Protein AF-A0A9E4IG31-F1 (afdb_monomer_lite)

Foldseek 3Di:
DAEAEEDQALFDQSCLFCQLPDDDPDQDPPRPPPPPPDDDPDVCSVVSDRVVVQVVCLVVQHQEYEHEFDDDDPPGGGDDVVRLVVVQVVQVGDPVRGYHYDYPDDDD

pLDDT: mean 77.5, std 15.64, range [40.09, 92.69]

Secondary structure (DSSP, 8-state):
-EEEEEE--SSGGGGGSGGGSPPPSS--TTSPP-S-TT----HHHHH--HHHHHHHHHHTTEEEEEEE-----TTT----HHHHHHHHHH----TT-PPEEEEE----

Radius of gyration: 14.65 Å; chains: 1; bounding box: 27×36×40 Å

Sequence (108 aa):
MIIDFRVRPPFKSFCKLNIYGARDPNPGPGSRPRRVARRSALPILDDRSIERFVEEMNESGIDVAVAMGRNSPAPWGSVLNSDVAELVETYPGDSSGSVRWMAHRRTP

Structure (mmCIF, N/CA/C/O backbone):
data_AF-A0A9E4IG31-F1
#
_entry.id   AF-A0A9E4IG31-F1
#
loop_
_atom_site.group_PDB
_atom_site.id
_atom_site.type_symbol
_atom_site.label_atom_id
_atom_site.label_alt_id
_atom_site.label_comp_id
_atom_site.label_asym_id
_atom_site.label_entity_id
_atom_site.label_seq_id
_atom_site.pdbx_PDB_ins_code
_atom_site.Cartn_x
_atom_site.Cartn_y
_atom_site.Cartn_z
_atom_site.occupancy
_atom_site.B_iso_or_equiv
_atom_site.auth_seq_id
_atom_site.auth_comp_id
_atom_site.auth_asym_id
_atom_site.auth_atom_id
_atom_site.pdbx_PDB_model_num
ATOM 1 N N . MET A 1 1 ? -16.839 5.480 10.737 1.00 84.50 1 MET A N 1
ATOM 2 C CA . MET A 1 1 ? -16.567 4.479 9.694 1.00 84.50 1 MET A CA 1
ATOM 3 C C . MET A 1 1 ? -16.388 5.156 8.342 1.00 84.50 1 MET A C 1
ATOM 5 O O . MET A 1 1 ? -17.373 5.454 7.674 1.00 84.50 1 MET A O 1
ATOM 9 N N . ILE A 1 2 ? -15.140 5.419 7.964 1.00 90.75 2 ILE A N 1
ATOM 10 C CA . ILE A 1 2 ? -14.704 5.932 6.664 1.00 90.75 2 ILE A CA 1
ATOM 11 C C . ILE A 1 2 ? -14.019 4.793 5.904 1.00 90.75 2 ILE A C 1
ATOM 13 O O . ILE A 1 2 ? -13.201 4.061 6.458 1.00 90.75 2 ILE A O 1
ATOM 17 N N . ILE A 1 3 ? -14.362 4.650 4.623 1.00 91.62 3 ILE A N 1
ATOM 18 C CA . ILE A 1 3 ? -13.792 3.635 3.734 1.00 91.62 3 ILE A CA 1
ATOM 19 C C . ILE A 1 3 ? -13.114 4.334 2.557 1.00 91.62 3 ILE A C 1
ATOM 21 O O . ILE A 1 3 ? -13.785 5.012 1.775 1.00 91.62 3 ILE A O 1
ATOM 25 N N . ASP A 1 4 ? -11.806 4.132 2.392 1.00 91.06 4 ASP A N 1
ATOM 26 C CA . ASP A 1 4 ? -11.111 4.506 1.160 1.00 91.06 4 ASP A CA 1
ATOM 27 C C . ASP A 1 4 ? -11.168 3.343 0.163 1.00 91.06 4 ASP A C 1
ATOM 29 O O . ASP A 1 4 ? -10.535 2.296 0.316 1.00 91.06 4 ASP A O 1
ATOM 33 N N . PHE A 1 5 ? -11.959 3.530 -0.889 1.00 91.81 5 PHE A N 1
ATOM 34 C CA . PHE A 1 5 ? -12.220 2.508 -1.898 1.00 91.81 5 PHE A CA 1
ATOM 35 C C . PHE A 1 5 ? -11.113 2.355 -2.951 1.00 91.81 5 PHE A C 1
ATOM 37 O O . PHE A 1 5 ? -11.227 1.494 -3.829 1.00 91.81 5 PHE A O 1
ATOM 44 N N . ARG A 1 6 ? -10.062 3.188 -2.948 1.00 89.44 6 ARG A N 1
ATOM 45 C CA . ARG A 1 6 ? -9.042 3.150 -4.008 1.00 89.44 6 ARG A CA 1
ATOM 46 C C . ARG A 1 6 ? -7.646 3.458 -3.488 1.00 89.44 6 ARG A C 1
ATOM 48 O O . ARG A 1 6 ? -6.965 4.361 -3.985 1.00 89.44 6 ARG A O 1
ATOM 55 N N . VAL A 1 7 ? -7.168 2.600 -2.602 1.00 89.38 7 VAL A N 1
ATOM 56 C CA . VAL A 1 7 ? -5.833 2.728 -2.031 1.00 89.38 7 VAL A CA 1
ATOM 57 C C . VAL A 1 7 ? -4.809 1.941 -2.846 1.00 89.38 7 VAL A C 1
ATOM 59 O O . VAL A 1 7 ? -5.067 0.853 -3.371 1.00 89.38 7 VAL A O 1
ATOM 62 N N . ARG A 1 8 ? -3.628 2.539 -2.997 1.00 89.75 8 ARG A N 1
ATOM 63 C CA . ARG A 1 8 ? -2.421 1.897 -3.522 1.00 89.75 8 ARG A CA 1
ATOM 64 C C . ARG A 1 8 ? -1.309 2.1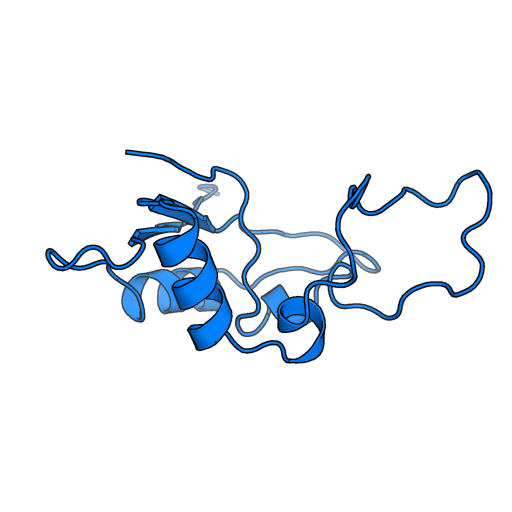75 -2.516 1.00 89.75 8 ARG A C 1
ATOM 66 O O . ARG A 1 8 ? -0.717 3.246 -2.618 1.00 89.75 8 ARG A O 1
ATOM 73 N N . PRO A 1 9 ? -1.119 1.295 -1.525 1.00 90.31 9 PRO A N 1
ATOM 74 C CA . PRO A 1 9 ? -0.154 1.519 -0.459 1.00 90.31 9 PRO A CA 1
ATOM 75 C C . PRO A 1 9 ? 1.281 1.281 -0.936 1.00 90.31 9 PRO A C 1
ATOM 77 O O . PRO A 1 9 ? 1.480 0.553 -1.913 1.00 90.31 9 PRO A O 1
ATOM 80 N N . PRO A 1 10 ? 2.293 1.842 -0.254 1.00 90.62 10 PRO A N 1
ATOM 81 C CA . PRO A 1 10 ? 3.696 1.585 -0.560 1.00 90.62 10 PRO A CA 1
ATOM 82 C C . PRO A 1 10 ? 4.119 0.197 -0.047 1.00 90.62 10 PRO A C 1
ATOM 84 O O . PRO A 1 10 ? 4.872 0.068 0.909 1.00 90.62 10 PRO A O 1
ATOM 87 N N . PHE A 1 11 ? 3.614 -0.861 -0.685 1.00 91.06 11 PHE A N 1
ATOM 88 C CA . PHE A 1 11 ? 3.871 -2.253 -0.312 1.00 91.06 11 PHE A CA 1
ATOM 89 C C . PHE A 1 11 ? 4.290 -3.087 -1.532 1.00 91.06 11 PHE A C 1
ATOM 91 O O . PHE A 1 11 ? 3.549 -3.197 -2.509 1.00 91.06 11 PHE A O 1
ATOM 98 N N . LYS A 1 12 ? 5.484 -3.690 -1.499 1.00 92.25 12 LYS A N 1
ATOM 99 C CA . LYS A 1 12 ? 5.991 -4.635 -2.521 1.00 92.25 12 LYS A CA 1
ATOM 100 C C . LYS A 1 12 ? 5.730 -4.201 -3.978 1.00 92.25 12 LYS A C 1
ATOM 102 O O . LYS A 1 12 ? 6.221 -3.153 -4.400 1.00 92.25 12 LYS A O 1
ATOM 107 N N . SER A 1 13 ? 5.002 -4.990 -4.784 1.00 90.94 13 SER A N 1
ATOM 108 C CA . SER A 1 13 ? 4.738 -4.678 -6.199 1.00 90.94 13 SER A CA 1
ATOM 109 C C . SER A 1 13 ? 3.967 -3.375 -6.424 1.00 90.94 13 SER A C 1
ATOM 111 O O . SER A 1 13 ? 4.110 -2.787 -7.498 1.00 90.94 13 SER A O 1
ATOM 113 N N . PHE A 1 14 ? 3.246 -2.842 -5.429 1.00 90.00 14 PHE A N 1
ATOM 114 C CA . PHE A 1 14 ? 2.654 -1.507 -5.541 1.00 90.00 14 PHE A CA 1
ATOM 115 C C . PHE A 1 14 ? 3.719 -0.422 -5.724 1.00 90.00 14 PHE A C 1
ATOM 117 O O . PHE A 1 14 ? 3.516 0.475 -6.540 1.00 90.00 14 PHE A O 1
ATOM 124 N N . CYS A 1 15 ? 4.882 -0.539 -5.074 1.00 88.25 15 CYS A N 1
ATOM 125 C CA . CYS A 1 15 ? 5.991 0.416 -5.191 1.00 88.25 15 CYS A CA 1
ATOM 126 C C . CYS A 1 15 ? 6.601 0.481 -6.603 1.00 88.25 15 CYS A C 1
ATOM 128 O O . CYS A 1 15 ? 7.328 1.421 -6.919 1.00 88.25 15 CYS A O 1
ATOM 130 N N . LYS A 1 16 ? 6.314 -0.508 -7.463 1.00 88.19 16 LYS A N 1
ATOM 131 C CA . LYS A 1 16 ? 6.763 -0.551 -8.867 1.00 88.19 16 LYS A CA 1
ATOM 132 C C . LYS A 1 16 ? 5.793 0.140 -9.823 1.00 88.19 16 LYS A C 1
ATOM 134 O O . LYS A 1 16 ? 6.088 0.280 -11.008 1.00 88.19 16 LYS A O 1
ATOM 139 N N . LEU A 1 17 ? 4.619 0.542 -9.343 1.00 85.88 17 LEU A N 1
ATOM 140 C CA . LEU A 1 17 ? 3.660 1.259 -10.165 1.00 85.88 17 LEU A CA 1
ATOM 141 C C . LEU A 1 17 ? 4.227 2.612 -10.582 1.00 85.88 17 LEU A C 1
ATOM 143 O O . LEU A 1 17 ? 4.917 3.280 -9.813 1.00 85.88 17 LEU A O 1
ATOM 147 N N . ASN A 1 18 ? 3.792 3.090 -11.749 1.00 83.12 18 ASN A N 1
ATOM 148 C CA . ASN A 1 18 ? 4.137 4.421 -12.258 1.00 83.12 18 ASN A CA 1
ATOM 149 C C . ASN A 1 18 ? 3.805 5.557 -11.278 1.00 83.12 18 ASN A C 1
ATOM 151 O O . ASN A 1 18 ? 4.229 6.695 -11.452 1.00 83.12 18 ASN A O 1
ATOM 155 N N . ILE A 1 19 ? 2.996 5.250 -10.264 1.00 79.44 19 ILE A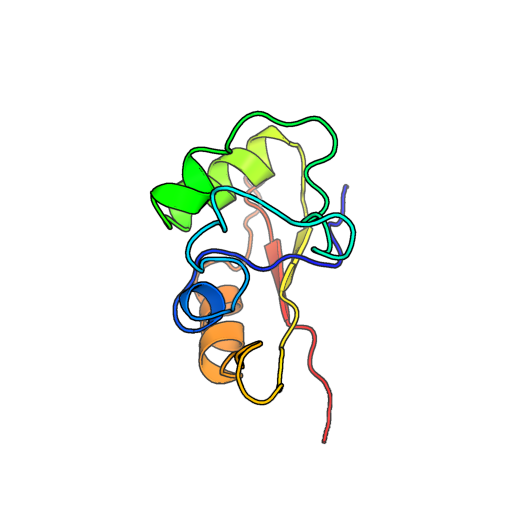 N 1
ATOM 156 C CA . ILE A 1 19 ? 2.597 6.188 -9.246 1.00 79.44 19 ILE A CA 1
ATOM 157 C C . ILE A 1 19 ? 3.676 6.552 -8.225 1.00 79.44 19 ILE A C 1
ATOM 159 O O . ILE A 1 19 ? 3.588 7.634 -7.652 1.00 79.44 19 ILE A O 1
ATOM 163 N N . TYR A 1 20 ? 4.672 5.683 -8.071 1.00 80.12 20 TYR A N 1
ATOM 164 C CA . TYR A 1 20 ? 5.881 5.893 -7.275 1.00 80.12 20 TYR A CA 1
ATOM 165 C C . TYR A 1 20 ? 7.098 6.226 -8.152 1.00 80.12 20 TYR A C 1
ATOM 167 O O . TYR A 1 20 ? 8.220 6.302 -7.653 1.00 80.12 20 TYR A O 1
ATOM 175 N N . GLY A 1 21 ? 6.897 6.366 -9.467 1.00 74.00 21 GLY A N 1
ATOM 176 C CA . GLY A 1 21 ? 7.946 6.731 -10.415 1.00 74.00 21 GLY A CA 1
ATOM 177 C C . GLY A 1 21 ? 8.389 8.188 -10.268 1.00 74.00 21 GLY A C 1
ATOM 178 O O . GLY A 1 21 ? 7.701 8.999 -9.644 1.00 74.00 21 GLY A O 1
ATOM 179 N N . ALA A 1 22 ? 9.537 8.511 -10.872 1.00 66.56 22 ALA A N 1
ATOM 180 C CA . ALA A 1 22 ? 10.094 9.858 -10.863 1.00 66.56 22 ALA A CA 1
ATOM 181 C C . ALA A 1 22 ? 9.076 10.888 -11.381 1.00 66.56 22 ALA A C 1
ATOM 183 O O . ALA A 1 22 ? 8.374 10.657 -12.370 1.00 66.56 22 ALA A O 1
ATOM 184 N N . ARG A 1 23 ? 8.998 12.027 -10.687 1.00 64.06 23 ARG A N 1
ATOM 185 C CA . ARG A 1 23 ? 8.206 13.175 -11.130 1.00 64.06 23 ARG A CA 1
ATOM 186 C C . ARG A 1 23 ? 8.892 13.789 -12.344 1.00 64.06 23 ARG A C 1
ATOM 188 O O . ARG A 1 23 ? 10.093 14.033 -12.300 1.00 64.06 23 ARG A O 1
ATOM 195 N N . ASP A 1 24 ? 8.125 14.059 -13.394 1.00 63.94 24 ASP A N 1
ATOM 196 C CA . ASP A 1 24 ? 8.584 14.949 -14.457 1.00 63.94 24 ASP A CA 1
ATOM 197 C C . ASP A 1 24 ? 8.755 16.353 -13.847 1.00 63.94 24 ASP A C 1
ATOM 199 O O . ASP A 1 24 ? 7.771 16.897 -13.330 1.00 63.94 24 ASP A O 1
ATOM 203 N N . PRO A 1 25 ? 9.976 16.918 -13.827 1.00 60.09 25 PRO A N 1
ATOM 204 C CA . PRO A 1 25 ? 10.217 18.236 -13.252 1.00 60.09 25 PRO A CA 1
ATOM 205 C C . PRO A 1 25 ? 9.542 19.361 -14.048 1.00 60.09 25 PRO A C 1
ATOM 207 O O . PRO A 1 25 ? 9.366 20.448 -13.504 1.00 60.09 25 PRO A O 1
ATOM 210 N N . ASN A 1 26 ? 9.136 19.116 -15.300 1.00 63.00 26 ASN A N 1
ATOM 211 C CA . ASN A 1 26 ? 8.444 20.090 -16.135 1.00 63.00 26 ASN A CA 1
ATOM 212 C C . ASN A 1 26 ? 7.207 19.460 -16.805 1.00 63.00 26 ASN A C 1
ATOM 214 O O . ASN A 1 26 ? 7.232 19.159 -18.002 1.00 63.00 26 ASN A O 1
ATOM 218 N N . PRO A 1 27 ? 6.109 19.242 -16.056 1.00 64.12 27 PRO A N 1
ATOM 219 C CA . PRO A 1 27 ? 4.921 18.609 -16.604 1.00 64.12 27 PRO A CA 1
ATOM 220 C C . PRO A 1 27 ? 4.316 19.493 -17.702 1.00 64.12 27 PRO A C 1
ATOM 222 O O . PRO A 1 27 ? 3.790 20.571 -17.433 1.00 64.12 27 PRO A O 1
ATOM 225 N N . GLY A 1 28 ? 4.363 19.024 -18.951 1.00 61.72 28 GLY A N 1
ATOM 226 C CA . GLY A 1 28 ? 3.702 19.707 -20.063 1.00 61.72 28 GLY A CA 1
ATOM 227 C C . GLY A 1 28 ? 2.177 19.814 -19.865 1.00 61.72 28 GLY A C 1
ATOM 228 O O . GLY A 1 28 ? 1.601 19.072 -19.069 1.00 61.72 28 GLY A O 1
ATOM 229 N N . PRO A 1 29 ? 1.474 20.670 -20.626 1.00 57.38 29 PRO A N 1
ATOM 230 C CA . PRO A 1 29 ? 0.033 20.925 -20.464 1.00 57.38 29 PRO A CA 1
ATOM 231 C C . PRO A 1 29 ? -0.886 19.703 -20.692 1.00 57.38 29 PRO A C 1
ATOM 233 O O . PRO A 1 29 ? -2.063 19.751 -20.345 1.00 57.38 29 PRO A O 1
ATOM 236 N N . GLY A 1 30 ? -0.364 18.597 -21.241 1.00 53.97 30 GLY A N 1
ATOM 237 C CA . GLY A 1 30 ? -1.048 17.297 -21.355 1.00 53.97 30 GLY A CA 1
ATOM 238 C C . GLY A 1 30 ? -0.604 16.246 -20.328 1.00 53.97 30 GLY A C 1
ATOM 239 O O . GLY A 1 30 ? -1.137 15.132 -20.308 1.00 53.97 30 GLY A O 1
ATOM 240 N N . SER A 1 31 ? 0.371 16.575 -19.475 1.00 55.22 31 SER A N 1
ATOM 241 C CA . SER A 1 31 ? 0.781 15.729 -18.360 1.00 55.22 31 SER A CA 1
ATOM 242 C C . SER A 1 31 ? -0.401 15.615 -17.413 1.00 55.22 31 SER A C 1
ATOM 244 O O . SER A 1 31 ? -0.888 16.612 -16.879 1.00 55.22 31 SER A O 1
ATOM 246 N N . ARG A 1 32 ? -0.927 14.396 -17.243 1.00 53.75 32 ARG A N 1
ATOM 247 C CA . ARG A 1 32 ? -2.021 14.173 -16.298 1.00 53.75 32 ARG A CA 1
ATOM 248 C C . ARG A 1 32 ? -1.477 14.554 -14.928 1.00 53.75 32 ARG A C 1
ATOM 250 O O . ARG A 1 32 ? -0.578 13.849 -14.459 1.00 53.75 32 ARG A O 1
ATOM 257 N N . PRO A 1 33 ? -2.015 15.585 -14.252 1.00 51.47 33 PRO A N 1
ATOM 258 C CA . PRO A 1 33 ? -1.668 15.776 -12.866 1.00 51.47 33 PRO A CA 1
ATOM 259 C C . PRO A 1 33 ? -2.042 14.465 -12.184 1.00 51.47 33 PRO A C 1
ATOM 261 O O . PRO A 1 33 ? -3.204 14.040 -12.197 1.00 51.47 33 PRO A O 1
ATOM 264 N N . ARG A 1 34 ? -1.056 13.782 -11.594 1.00 52.56 34 ARG A N 1
ATOM 265 C CA . ARG A 1 34 ? -1.360 12.957 -10.428 1.00 52.56 34 ARG A CA 1
ATOM 266 C C . ARG A 1 34 ? -2.171 13.906 -9.560 1.00 52.56 34 ARG A C 1
ATOM 268 O O . ARG A 1 34 ? -1.626 14.945 -9.213 1.00 52.56 34 ARG A O 1
ATOM 275 N N . ARG A 1 35 ? -3.475 13.655 -9.375 1.00 46.03 35 ARG A N 1
ATOM 276 C CA . ARG A 1 35 ? -4.393 14.539 -8.640 1.00 46.03 35 ARG A CA 1
ATOM 277 C C . ARG A 1 35 ? -3.856 14.717 -7.219 1.00 46.03 35 ARG A C 1
ATOM 279 O O . ARG A 1 35 ? -4.258 14.026 -6.300 1.00 46.03 35 ARG A O 1
ATOM 286 N N . VAL A 1 36 ? -2.917 15.634 -7.086 1.00 49.06 36 VAL A N 1
ATOM 287 C CA . VAL A 1 36 ? -2.439 16.286 -5.881 1.00 49.06 36 VAL A CA 1
ATOM 288 C C . VAL A 1 36 ? -2.737 17.758 -6.125 1.00 49.06 36 VAL A C 1
ATOM 290 O O . VAL A 1 36 ? -1.884 18.634 -6.047 1.00 49.06 36 VAL A O 1
ATOM 293 N N . ALA A 1 37 ? -3.973 18.039 -6.539 1.00 40.19 37 ALA A N 1
ATOM 294 C CA . ALA A 1 37 ? -4.477 19.388 -6.477 1.00 40.19 37 ALA A CA 1
ATOM 295 C C . ALA A 1 37 ? -4.554 19.705 -4.978 1.00 40.19 37 ALA A C 1
ATOM 297 O O . ALA A 1 37 ? -5.515 19.310 -4.327 1.00 40.19 37 ALA A O 1
ATOM 298 N N . ARG A 1 38 ? -3.525 20.388 -4.454 1.00 40.09 38 ARG A N 1
ATOM 299 C CA . ARG A 1 38 ? -3.471 21.039 -3.127 1.00 40.09 38 ARG A CA 1
ATOM 300 C C . ARG A 1 38 ? -2.924 20.255 -1.920 1.00 40.09 38 ARG A C 1
ATOM 302 O O . ARG A 1 38 ? -3.262 20.614 -0.798 1.00 40.09 38 ARG A O 1
ATOM 309 N N . ARG A 1 39 ? -2.036 19.270 -2.079 1.00 45.66 39 ARG A N 1
ATOM 310 C CA . ARG A 1 39 ? -1.198 18.815 -0.948 1.00 45.66 39 ARG A CA 1
ATOM 311 C C . ARG A 1 39 ? 0.279 18.907 -1.315 1.00 45.66 39 ARG A C 1
ATOM 313 O O . ARG A 1 39 ? 0.684 18.459 -2.383 1.00 45.66 39 ARG A O 1
ATOM 320 N N . SER A 1 40 ? 1.054 19.546 -0.444 1.00 46.06 40 SER A N 1
ATOM 321 C CA . SER A 1 40 ? 2.515 19.462 -0.390 1.00 46.06 40 SER A CA 1
ATOM 322 C C . SER A 1 40 ? 2.956 18.004 -0.559 1.00 46.06 40 SER A C 1
ATOM 324 O O . SER A 1 40 ? 2.184 17.090 -0.260 1.00 46.06 40 SER A O 1
ATOM 326 N N . ALA A 1 41 ? 4.162 17.777 -1.090 1.00 52.03 41 ALA A N 1
ATOM 327 C CA . ALA A 1 41 ? 4.721 16.435 -1.238 1.00 52.03 41 ALA A CA 1
ATOM 328 C C . ALA A 1 41 ? 4.483 15.630 0.050 1.00 52.03 41 ALA A C 1
ATOM 330 O O . ALA A 1 41 ? 4.943 16.042 1.108 1.00 52.03 41 ALA A O 1
ATOM 331 N N . LEU A 1 42 ? 3.692 14.553 -0.031 1.00 57.81 42 LEU A N 1
ATOM 332 C CA . LEU A 1 42 ? 3.467 13.677 1.116 1.00 57.81 42 LEU A CA 1
ATOM 333 C C . LEU A 1 42 ? 4.779 12.922 1.349 1.00 57.81 42 LEU A C 1
ATOM 335 O O . LEU A 1 42 ? 5.153 12.156 0.457 1.00 57.81 42 LEU A O 1
ATOM 339 N N . PRO A 1 43 ? 5.469 13.114 2.486 1.00 58.56 43 PRO A N 1
ATOM 340 C CA . PRO A 1 43 ? 6.762 12.476 2.753 1.00 58.56 43 PRO A CA 1
ATOM 341 C C . PRO A 1 43 ? 6.720 10.946 2.604 1.00 58.56 43 PRO A C 1
ATOM 343 O O . PRO A 1 43 ? 7.678 10.325 2.157 1.00 58.56 43 PRO A O 1
ATOM 346 N N . ILE A 1 44 ? 5.561 10.332 2.853 1.00 59.88 44 ILE A N 1
ATOM 347 C CA . ILE A 1 44 ? 5.347 8.882 2.739 1.00 59.88 44 ILE A CA 1
ATOM 348 C C . ILE A 1 44 ? 5.484 8.345 1.309 1.00 59.88 44 ILE A C 1
ATOM 350 O O . ILE A 1 44 ? 5.885 7.195 1.109 1.00 59.88 44 ILE A O 1
ATOM 354 N N . LEU A 1 45 ? 5.174 9.157 0.292 1.00 61.78 45 LEU A N 1
ATOM 355 C CA . LEU A 1 45 ? 5.394 8.759 -1.103 1.00 61.78 45 LEU A CA 1
ATOM 356 C C . LEU A 1 45 ? 6.886 8.574 -1.411 1.00 61.78 45 LEU A C 1
ATOM 358 O O . LEU A 1 45 ? 7.214 7.762 -2.280 1.00 61.78 45 LEU A O 1
ATOM 362 N N . ASP A 1 46 ? 7.751 9.299 -0.699 1.00 63.44 46 ASP A N 1
ATOM 363 C CA . ASP A 1 46 ? 9.198 9.283 -0.889 1.00 63.44 46 ASP A CA 1
ATOM 364 C C . ASP A 1 46 ? 9.856 8.194 -0.017 1.00 63.44 46 ASP A C 1
ATOM 366 O O . ASP A 1 46 ? 10.655 7.413 -0.534 1.00 63.44 46 ASP A O 1
ATOM 370 N N . ASP A 1 47 ? 9.432 8.048 1.246 1.00 69.00 47 ASP A N 1
ATOM 371 C CA . ASP A 1 47 ? 9.962 7.033 2.177 1.00 69.00 47 ASP A CA 1
ATOM 372 C C . ASP A 1 47 ? 9.506 5.601 1.850 1.00 69.00 47 ASP A C 1
ATOM 374 O O . ASP A 1 47 ? 10.178 4.631 2.202 1.00 69.00 47 ASP A O 1
ATOM 378 N N . ARG A 1 48 ? 8.360 5.445 1.169 1.00 77.44 48 ARG A N 1
ATOM 379 C CA . ARG A 1 48 ? 7.766 4.146 0.792 1.00 77.44 48 ARG A CA 1
ATOM 380 C C . ARG A 1 48 ? 7.616 3.157 1.963 1.00 77.44 48 ARG A C 1
ATOM 382 O O . ARG A 1 48 ? 7.647 1.947 1.747 1.00 77.44 48 ARG A O 1
ATOM 389 N N . SER A 1 49 ? 7.422 3.664 3.179 1.00 85.38 49 SER A N 1
ATOM 390 C CA . SER A 1 49 ? 7.115 2.860 4.367 1.00 85.38 49 SER A CA 1
ATOM 391 C C . SER A 1 49 ? 5.609 2.628 4.470 1.00 85.38 49 SER A C 1
ATOM 393 O O . SER A 1 49 ? 4.813 3.569 4.417 1.00 85.38 49 SER A O 1
ATOM 395 N N . ILE A 1 50 ? 5.221 1.362 4.610 1.00 87.06 50 ILE A N 1
ATOM 396 C CA . ILE A 1 50 ? 3.826 0.955 4.801 1.00 87.06 50 ILE A CA 1
ATOM 397 C C . ILE A 1 50 ? 3.347 1.261 6.223 1.00 87.06 50 ILE A C 1
ATOM 399 O O . ILE A 1 50 ? 2.188 1.610 6.412 1.00 87.06 50 ILE A O 1
ATOM 403 N N . GLU A 1 51 ? 4.243 1.211 7.204 1.00 88.00 51 GLU A N 1
ATOM 404 C CA . GLU A 1 51 ? 3.962 1.482 8.613 1.00 88.00 51 GLU A CA 1
ATOM 405 C C . GLU A 1 51 ? 3.495 2.926 8.791 1.00 88.00 51 GLU A C 1
ATOM 407 O O . GLU A 1 51 ? 2.390 3.159 9.275 1.00 88.00 51 GLU A O 1
ATOM 412 N N . ARG A 1 52 ? 4.265 3.892 8.270 1.00 85.19 52 ARG A N 1
ATOM 413 C CA . ARG A 1 52 ? 3.856 5.303 8.295 1.00 85.19 52 ARG A CA 1
ATOM 414 C C . ARG A 1 52 ? 2.567 5.546 7.519 1.00 85.19 52 ARG A C 1
ATOM 416 O O . ARG A 1 52 ? 1.762 6.389 7.897 1.00 85.19 52 ARG A O 1
ATOM 423 N N . PHE A 1 53 ? 2.373 4.832 6.408 1.00 88.12 53 PHE A N 1
ATOM 424 C CA . PHE A 1 53 ? 1.151 4.964 5.617 1.00 88.12 53 PHE A CA 1
ATOM 425 C C . PHE A 1 53 ? -0.073 4.527 6.431 1.00 88.12 53 PHE A C 1
ATOM 427 O O . PHE A 1 53 ? -1.094 5.204 6.408 1.00 88.12 53 PHE A O 1
ATOM 434 N N . VAL A 1 54 ? 0.038 3.427 7.178 1.00 88.69 54 VAL A N 1
ATOM 435 C CA . VAL A 1 54 ? -1.007 2.954 8.096 1.00 88.69 54 VAL A CA 1
ATOM 436 C C . VAL A 1 54 ? -1.249 3.953 9.232 1.00 88.69 54 VAL A C 1
ATOM 438 O O . VAL A 1 54 ? -2.406 4.225 9.545 1.00 88.69 54 VAL A O 1
ATOM 441 N N . GLU A 1 55 ? -0.200 4.552 9.800 1.00 87.44 55 GLU A N 1
ATOM 442 C CA . GLU A 1 55 ? -0.328 5.616 10.809 1.00 87.44 55 GLU A CA 1
ATOM 443 C C . GLU A 1 55 ? -1.124 6.818 10.275 1.00 87.44 55 GLU A C 1
ATOM 445 O O . GLU A 1 55 ? -2.131 7.192 10.874 1.00 87.44 55 GLU A O 1
ATOM 450 N N . GLU A 1 56 ? -0.768 7.361 9.103 1.00 86.62 56 GLU A N 1
ATOM 451 C CA . GLU A 1 56 ? -1.500 8.481 8.482 1.00 86.62 56 GLU A CA 1
ATOM 452 C C . GLU A 1 56 ? -2.970 8.141 8.192 1.00 86.62 56 GLU A C 1
ATOM 454 O O . GLU A 1 56 ? -3.856 8.998 8.286 1.00 86.62 56 GLU A O 1
ATOM 459 N N . MET A 1 57 ? -3.248 6.892 7.815 1.00 88.31 57 MET A N 1
ATOM 460 C CA . MET A 1 57 ? -4.613 6.424 7.589 1.00 88.31 57 MET A CA 1
ATOM 461 C C . MET A 1 57 ? -5.427 6.393 8.880 1.00 88.31 57 MET A C 1
ATOM 463 O O . MET A 1 57 ? -6.569 6.860 8.879 1.00 88.31 57 MET A O 1
ATOM 467 N N . ASN A 1 58 ? -4.830 5.903 9.967 1.00 88.69 58 ASN A N 1
ATOM 468 C CA . ASN A 1 58 ? -5.448 5.900 11.289 1.00 88.69 58 ASN A CA 1
ATOM 469 C C . ASN A 1 58 ? -5.699 7.339 11.773 1.00 88.69 58 ASN A C 1
ATOM 471 O O . ASN A 1 58 ? -6.807 7.658 12.200 1.00 88.69 58 ASN A O 1
ATOM 475 N N . GLU A 1 59 ? -4.719 8.239 11.628 1.00 89.25 59 GLU A N 1
ATOM 476 C CA . GLU A 1 59 ? -4.849 9.666 11.974 1.00 89.25 59 GLU A CA 1
ATOM 477 C C . GLU A 1 59 ? -5.928 10.380 11.147 1.00 89.25 59 GLU A C 1
ATOM 479 O O . GLU A 1 59 ? -6.635 11.258 11.644 1.00 89.25 59 GLU A O 1
ATOM 484 N N . SER A 1 60 ? -6.095 9.979 9.885 1.00 87.00 60 SER A N 1
ATOM 485 C CA . SER A 1 60 ? -7.143 10.493 8.996 1.00 87.00 60 SER A CA 1
ATOM 486 C C . SER A 1 60 ? -8.531 9.908 9.292 1.00 87.00 60 SER A C 1
ATOM 488 O O . SER A 1 60 ? -9.502 10.279 8.626 1.00 87.00 60 SER A O 1
ATOM 490 N N . GLY A 1 61 ? -8.639 8.992 10.259 1.00 89.81 61 GLY A N 1
ATOM 491 C CA . GLY A 1 61 ? -9.880 8.320 10.634 1.00 89.81 61 GLY A CA 1
ATOM 492 C C . GLY A 1 61 ? -10.388 7.333 9.582 1.00 89.81 61 GLY A C 1
ATOM 493 O O . GLY A 1 61 ? -11.594 7.109 9.501 1.00 89.81 61 GLY A O 1
ATOM 494 N N . ILE A 1 62 ? -9.506 6.784 8.736 1.00 90.38 62 ILE A N 1
ATOM 495 C CA . ILE A 1 62 ? -9.869 5.764 7.747 1.00 90.38 62 ILE A CA 1
ATOM 496 C C . ILE A 1 62 ? -9.890 4.401 8.437 1.00 90.38 62 ILE A C 1
ATOM 498 O O . ILE A 1 62 ? -8.849 3.833 8.745 1.00 90.38 62 ILE A O 1
ATOM 502 N N . ASP A 1 63 ? -11.085 3.846 8.618 1.00 90.00 63 ASP A N 1
ATOM 503 C CA . ASP A 1 63 ? -11.275 2.547 9.269 1.00 90.00 63 ASP A CA 1
ATOM 504 C C . ASP A 1 63 ? -10.972 1.371 8.324 1.00 90.00 63 ASP A C 1
ATOM 506 O O . ASP A 1 63 ? -10.567 0.287 8.750 1.00 90.00 63 ASP A O 1
ATOM 510 N N . VAL A 1 64 ? -11.195 1.562 7.018 1.00 90.38 64 VAL A N 1
ATOM 511 C CA . VAL A 1 64 ? -11.064 0.506 6.007 1.00 90.38 64 VAL A CA 1
ATOM 512 C C . VAL A 1 64 ? -10.428 1.036 4.727 1.00 90.38 64 VAL A C 1
ATOM 514 O O . VAL A 1 64 ? -10.874 2.043 4.174 1.00 90.38 64 VAL A O 1
ATOM 517 N N . ALA A 1 65 ? -9.468 0.290 4.180 1.00 92.25 65 ALA A N 1
ATOM 518 C CA . ALA A 1 65 ? -8.922 0.526 2.849 1.00 92.25 65 ALA A CA 1
ATOM 519 C C . ALA A 1 65 ? -9.080 -0.651 1.898 1.00 92.25 65 ALA A C 1
ATOM 521 O O . ALA A 1 65 ? -8.743 -1.796 2.200 1.00 92.25 65 ALA A O 1
ATOM 522 N N . VAL A 1 66 ? -9.511 -0.334 0.681 1.00 92.25 66 VAL A N 1
ATOM 523 C CA . VAL A 1 66 ? -9.568 -1.284 -0.424 1.00 92.25 66 VAL A CA 1
ATOM 524 C C . VAL A 1 66 ? -8.282 -1.185 -1.241 1.00 92.25 66 VAL A C 1
ATOM 526 O O . VAL A 1 66 ? -8.059 -0.222 -1.984 1.00 92.25 66 VAL A O 1
ATOM 529 N N . ALA A 1 67 ? -7.447 -2.219 -1.132 1.00 91.06 67 ALA A N 1
ATOM 530 C CA . ALA A 1 67 ? -6.269 -2.405 -1.962 1.00 91.06 67 ALA A CA 1
ATOM 531 C C . ALA A 1 67 ? -6.693 -2.862 -3.363 1.00 91.06 67 ALA A C 1
ATOM 533 O O . ALA A 1 67 ? -7.192 -3.974 -3.576 1.00 91.06 67 ALA A O 1
ATOM 534 N N . MET A 1 68 ? -6.494 -1.979 -4.340 1.00 86.31 68 MET A N 1
ATOM 535 C CA . MET A 1 68 ? -6.880 -2.240 -5.724 1.00 86.31 68 MET A CA 1
ATOM 536 C C . MET A 1 68 ? -5.768 -2.966 -6.475 1.00 86.31 68 MET A C 1
ATOM 538 O O . MET A 1 68 ? -4.726 -2.374 -6.774 1.00 86.31 68 MET A O 1
ATOM 542 N N . GLY A 1 69 ? -6.040 -4.206 -6.883 1.00 85.00 69 GLY A N 1
ATOM 543 C CA . GLY A 1 69 ? -5.213 -4.903 -7.862 1.00 85.00 69 GLY A CA 1
ATOM 544 C C . GLY A 1 69 ? -5.084 -4.108 -9.168 1.00 85.00 69 GLY A C 1
ATOM 545 O O . GLY A 1 69 ? -5.953 -3.310 -9.546 1.00 85.00 69 GLY A O 1
ATOM 546 N N . ARG A 1 70 ? -3.975 -4.315 -9.880 1.00 87.12 70 ARG A N 1
ATOM 547 C CA . ARG A 1 70 ? -3.736 -3.709 -11.193 1.00 87.12 70 ARG A CA 1
ATOM 548 C C . ARG A 1 70 ? -3.016 -4.708 -12.080 1.00 87.12 70 ARG A C 1
ATOM 550 O O . ARG A 1 70 ? -1.950 -5.174 -11.713 1.00 87.12 70 ARG A O 1
ATOM 557 N N . ASN A 1 71 ? -3.556 -4.962 -13.263 1.00 89.50 71 ASN A N 1
ATOM 558 C CA . ASN A 1 71 ? -2.838 -5.663 -14.318 1.00 89.50 71 ASN A CA 1
ATOM 559 C C . ASN A 1 71 ? -2.810 -4.758 -15.552 1.00 89.50 71 ASN A C 1
ATOM 561 O O . ASN A 1 71 ? -3.840 -4.546 -16.189 1.00 89.50 71 ASN A O 1
ATOM 565 N N . SER A 1 72 ? -1.676 -4.111 -15.806 1.00 86.81 72 SER A N 1
ATOM 566 C CA . SER A 1 72 ? -1.530 -3.129 -16.876 1.00 86.81 72 SER A CA 1
ATOM 567 C C . SER A 1 72 ? -0.111 -3.186 -17.440 1.00 86.81 72 SER A C 1
ATOM 569 O O . SER A 1 72 ? 0.841 -3.276 -16.664 1.00 86.81 72 SER A O 1
ATOM 571 N N . PRO A 1 73 ? 0.057 -3.116 -18.771 1.00 85.88 73 PRO A N 1
ATOM 572 C CA . PRO A 1 73 ? 1.382 -3.119 -19.374 1.00 85.88 73 PRO A CA 1
ATOM 573 C C . PRO A 1 73 ? 2.186 -1.871 -18.980 1.00 85.88 73 PRO A C 1
ATOM 575 O O . PRO A 1 73 ? 1.660 -0.892 -18.432 1.00 85.88 73 PRO A O 1
ATOM 578 N N . ALA A 1 74 ? 3.482 -1.892 -19.292 1.00 79.44 74 ALA A N 1
ATOM 579 C CA . ALA A 1 74 ? 4.318 -0.700 -19.223 1.00 79.44 74 ALA A CA 1
ATOM 580 C C . ALA A 1 74 ? 3.670 0.471 -20.006 1.00 79.44 74 ALA A C 1
ATOM 582 O O . ALA A 1 74 ? 3.018 0.235 -21.025 1.00 79.44 74 ALA A O 1
ATOM 583 N N . PRO A 1 75 ? 3.800 1.727 -19.535 1.00 81.38 75 PRO A N 1
ATOM 584 C CA . PRO A 1 75 ? 4.617 2.179 -18.402 1.00 81.38 75 PRO A CA 1
ATOM 585 C C . PRO A 1 75 ? 3.891 2.144 -17.043 1.00 81.38 75 PRO A C 1
ATOM 587 O O . PRO A 1 75 ? 4.420 2.618 -16.046 1.00 81.38 75 PRO A O 1
ATOM 590 N N . TRP A 1 76 ? 2.658 1.637 -16.983 1.00 82.50 76 TRP A N 1
ATOM 591 C CA . TRP A 1 76 ? 1.760 1.814 -15.838 1.00 82.50 76 TRP A CA 1
ATOM 592 C C . TRP A 1 76 ? 2.072 0.918 -14.634 1.00 82.50 76 TRP A C 1
ATOM 594 O O . TRP A 1 76 ? 1.876 1.336 -13.485 1.00 82.50 76 TRP A O 1
ATOM 604 N N . GLY A 1 77 ? 2.539 -0.2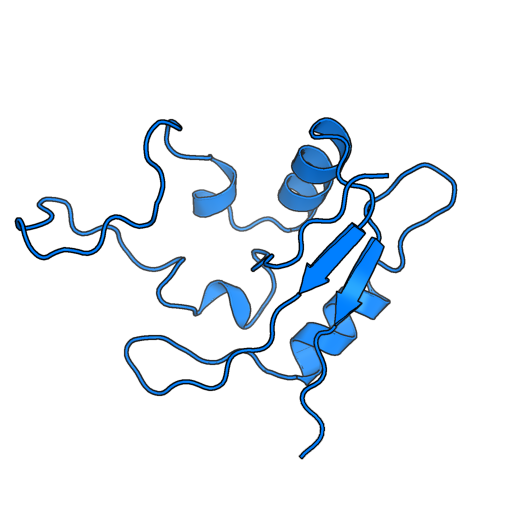98 -14.915 1.00 86.94 77 GLY A N 1
ATOM 605 C CA . GLY A 1 77 ? 2.869 -1.326 -13.934 1.00 86.94 77 GLY A CA 1
ATOM 606 C C . GLY A 1 77 ? 1.678 -2.194 -13.514 1.00 86.94 77 GLY A C 1
ATOM 607 O O . GLY A 1 77 ? 0.511 -1.795 -13.614 1.00 86.94 77 GLY A O 1
ATOM 608 N N . SER A 1 78 ? 2.016 -3.369 -12.986 1.00 90.94 78 SER A N 1
ATOM 609 C CA . SER A 1 78 ? 1.090 -4.362 -12.438 1.00 90.94 78 SER A CA 1
ATOM 610 C C . SER A 1 78 ? 1.418 -4.662 -10.976 1.00 90.94 78 SER A C 1
ATOM 612 O O . SER A 1 78 ? 2.562 -4.533 -10.546 1.00 90.94 78 SER A O 1
ATOM 614 N N . VAL A 1 79 ? 0.399 -5.074 -10.233 1.00 91.75 79 VAL A N 1
ATOM 615 C CA . VAL A 1 79 ? 0.468 -5.530 -8.844 1.00 91.75 79 VAL A CA 1
ATOM 616 C C . VAL A 1 79 ? 0.222 -7.033 -8.835 1.00 91.75 79 VAL A C 1
ATOM 618 O O . VAL A 1 79 ? -0.718 -7.506 -9.475 1.00 91.75 79 VAL A O 1
ATOM 621 N N . LEU A 1 80 ? 1.061 -7.776 -8.119 1.00 90.81 80 LEU A N 1
ATOM 622 C CA . LEU A 1 80 ? 0.890 -9.216 -7.951 1.00 90.81 80 LEU A CA 1
ATOM 623 C C . LEU A 1 80 ? -0.255 -9.494 -6.975 1.00 90.81 80 LEU A C 1
ATOM 625 O O . LEU A 1 80 ? -0.322 -8.898 -5.903 1.00 90.81 80 LEU A O 1
ATOM 629 N N . ASN A 1 81 ? -1.134 -10.438 -7.315 1.00 90.38 81 ASN A N 1
ATOM 630 C CA . ASN A 1 81 ? -2.230 -10.831 -6.424 1.00 90.38 81 ASN A CA 1
ATOM 631 C C . ASN A 1 81 ? -1.720 -11.422 -5.098 1.00 90.38 81 ASN A C 1
ATOM 633 O O . ASN A 1 81 ? -2.377 -11.243 -4.077 1.00 90.38 81 ASN A O 1
ATOM 637 N N . SER A 1 82 ? -0.555 -12.083 -5.107 1.00 92.69 82 SER A N 1
ATOM 638 C CA . SER A 1 82 ? 0.110 -12.588 -3.898 1.00 92.69 82 SER A CA 1
ATOM 639 C C . SER A 1 82 ? 0.447 -11.463 -2.922 1.00 92.69 82 SER A C 1
ATOM 641 O O . SER A 1 82 ? 0.168 -11.584 -1.738 1.00 92.69 82 SER A O 1
ATOM 643 N N . ASP A 1 83 ? 0.960 -10.338 -3.424 1.00 92.69 83 ASP A N 1
ATOM 644 C CA . ASP A 1 83 ? 1.329 -9.195 -2.585 1.00 92.69 83 ASP A CA 1
ATOM 645 C C . ASP A 1 83 ? 0.086 -8.510 -1.997 1.00 92.69 83 ASP A C 1
ATOM 647 O O . ASP A 1 83 ? 0.127 -7.977 -0.894 1.00 92.69 83 ASP A O 1
ATOM 651 N N . VAL A 1 84 ? -1.036 -8.524 -2.725 1.00 91.19 84 VAL A N 1
ATOM 652 C CA . VAL A 1 84 ? -2.324 -8.023 -2.217 1.00 91.19 84 VAL A CA 1
ATOM 653 C C . VAL A 1 84 ? -2.867 -8.933 -1.116 1.00 91.19 8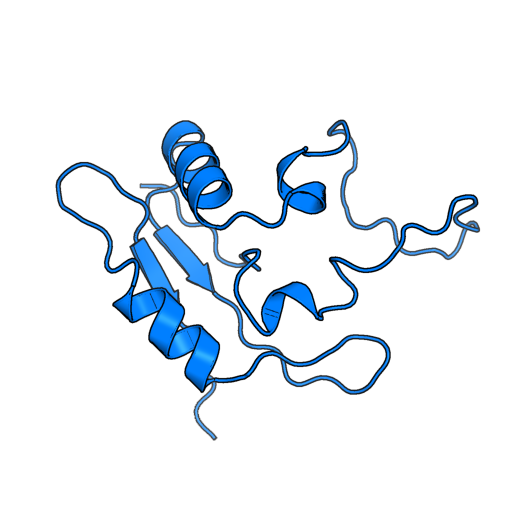4 VAL A C 1
ATOM 655 O O . VAL A 1 84 ? -3.406 -8.430 -0.134 1.00 91.19 84 VAL A O 1
ATOM 658 N N . ALA A 1 85 ? -2.751 -10.255 -1.275 1.00 91.00 85 ALA A N 1
ATOM 659 C CA . ALA A 1 85 ? -3.163 -11.210 -0.249 1.00 91.00 85 ALA A CA 1
ATOM 660 C C . ALA A 1 85 ? -2.326 -11.035 1.025 1.00 91.00 85 ALA A C 1
ATOM 662 O O . ALA A 1 85 ? -2.885 -10.859 2.104 1.00 91.00 85 ALA A O 1
ATOM 663 N N . GLU A 1 86 ? -1.005 -10.949 0.873 1.00 92.44 86 GLU A N 1
ATOM 664 C CA . GLU A 1 86 ? -0.082 -10.751 1.987 1.00 92.44 86 GLU A CA 1
ATOM 665 C C . GLU A 1 86 ? -0.310 -9.426 2.721 1.00 92.44 86 GLU A C 1
ATOM 667 O O . GLU A 1 86 ? -0.228 -9.384 3.944 1.00 92.44 86 GLU A O 1
ATOM 672 N N . LEU A 1 87 ? -0.643 -8.346 2.008 1.00 91.25 87 LEU A N 1
ATOM 673 C CA . LEU A 1 87 ? -1.005 -7.074 2.637 1.00 91.25 87 LEU A CA 1
ATOM 674 C C . LEU A 1 87 ? -2.194 -7.241 3.597 1.00 91.25 87 LEU A C 1
ATOM 676 O O . LEU A 1 87 ? -2.160 -6.736 4.716 1.00 91.25 87 LEU A O 1
ATOM 680 N N . VAL A 1 88 ? -3.241 -7.949 3.166 1.00 90.62 88 VAL A N 1
ATOM 681 C CA . VAL A 1 88 ? -4.441 -8.177 3.988 1.00 90.62 88 VAL A CA 1
ATOM 682 C C . VAL A 1 88 ? -4.133 -9.080 5.184 1.00 90.62 88 VAL A C 1
ATOM 684 O O . VAL A 1 88 ? -4.684 -8.870 6.259 1.00 90.62 88 VAL A O 1
ATOM 687 N N . GLU A 1 89 ? -3.251 -10.064 5.011 1.00 90.38 89 GLU A N 1
ATOM 688 C CA . GLU A 1 89 ? -2.821 -10.970 6.084 1.00 90.38 89 GLU A CA 1
ATOM 689 C C . GLU A 1 89 ? -1.911 -10.279 7.107 1.00 90.38 89 GLU A C 1
ATOM 691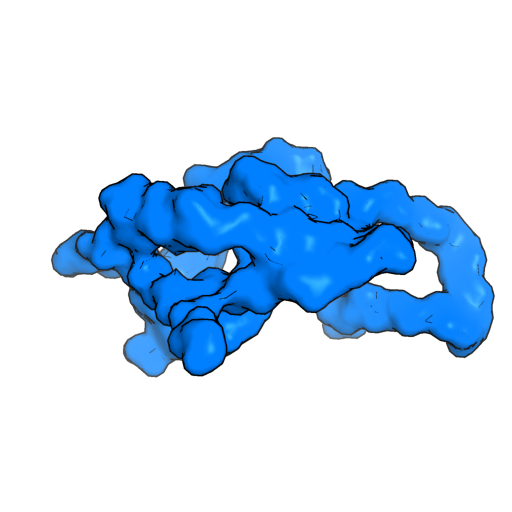 O O . GLU A 1 89 ? -2.034 -10.528 8.303 1.00 90.38 89 GLU A O 1
ATOM 696 N N . THR A 1 90 ? -1.027 -9.389 6.647 1.00 89.81 90 THR A N 1
ATOM 697 C CA . THR A 1 90 ? -0.077 -8.654 7.498 1.00 89.81 90 THR A CA 1
ATOM 698 C C . THR A 1 90 ? -0.785 -7.572 8.315 1.00 89.81 90 THR A C 1
ATOM 700 O O . THR A 1 90 ? -0.416 -7.316 9.458 1.00 89.81 90 THR A O 1
ATOM 703 N N . TYR A 1 91 ? -1.829 -6.961 7.749 1.00 87.81 91 TYR A N 1
ATOM 704 C CA . TYR A 1 91 ? -2.604 -5.893 8.380 1.00 87.81 91 TYR A CA 1
ATOM 705 C C . TYR A 1 91 ? -4.103 -6.257 8.405 1.00 87.81 91 TYR A C 1
ATOM 707 O O . TYR A 1 91 ? -4.908 -5.665 7.675 1.00 87.81 91 TYR A O 1
ATOM 715 N N . PRO A 1 92 ? -4.514 -7.225 9.247 1.00 82.12 92 PRO A N 1
ATOM 716 C CA . PRO A 1 92 ? -5.896 -7.713 9.284 1.00 82.12 92 PRO A CA 1
ATOM 717 C C . PRO A 1 92 ? -6.905 -6.683 9.828 1.00 82.12 92 PRO A C 1
ATOM 719 O O . PRO A 1 92 ? -8.117 -6.882 9.700 1.00 82.12 92 PRO A O 1
ATOM 722 N N . GLY A 1 93 ? -6.418 -5.574 10.396 1.00 78.19 93 GLY A N 1
ATOM 723 C CA . GLY A 1 93 ? -7.194 -4.653 11.223 1.00 78.19 93 GLY A CA 1
ATOM 724 C C . GLY A 1 93 ? -7.449 -5.254 12.605 1.00 78.19 93 GLY A C 1
ATOM 725 O O . GLY A 1 93 ? -7.574 -6.471 12.754 1.00 78.19 93 GLY A O 1
ATOM 726 N N . ASP A 1 94 ? -7.511 -4.416 13.631 1.00 69.25 94 ASP A N 1
ATOM 727 C CA . ASP A 1 94 ? -7.747 -4.859 15.003 1.00 69.25 94 ASP A CA 1
ATOM 728 C C . ASP A 1 94 ? -8.829 -4.024 15.696 1.00 69.25 94 ASP A C 1
ATOM 730 O O . ASP A 1 94 ? -9.292 -2.999 15.195 1.00 69.25 94 ASP A O 1
ATOM 734 N N . SER A 1 95 ? -9.262 -4.481 16.871 1.00 55.22 95 SER A N 1
ATOM 735 C CA . SER A 1 95 ? -10.255 -3.771 17.684 1.00 55.22 95 SER A CA 1
ATOM 736 C C . SER A 1 95 ? -9.721 -2.477 18.309 1.00 55.22 95 SER A C 1
ATOM 738 O O . SER A 1 95 ? -10.505 -1.752 18.916 1.00 55.22 95 SER A O 1
ATOM 740 N N . SER A 1 96 ? -8.415 -2.196 18.198 1.00 56.59 96 SER A N 1
ATOM 741 C CA . SER A 1 96 ? -7.796 -0.970 18.718 1.00 56.59 96 SER A CA 1
ATOM 742 C C . SER A 1 96 ? -7.886 0.214 17.746 1.00 56.59 96 SER A C 1
ATOM 744 O O . SER A 1 96 ? -7.556 1.335 18.125 1.00 56.59 96 SER A O 1
ATOM 746 N N . GLY A 1 97 ? -8.417 -0.010 16.536 1.00 59.47 97 GLY A N 1
ATOM 747 C CA . GLY A 1 97 ? -8.666 1.039 15.546 1.00 59.47 97 GLY A CA 1
ATOM 748 C C . GLY A 1 97 ? -7.642 1.089 14.415 1.00 59.47 97 GLY A C 1
ATOM 749 O O . GLY A 1 97 ? -7.627 2.068 13.674 1.00 59.47 97 GLY A O 1
ATOM 750 N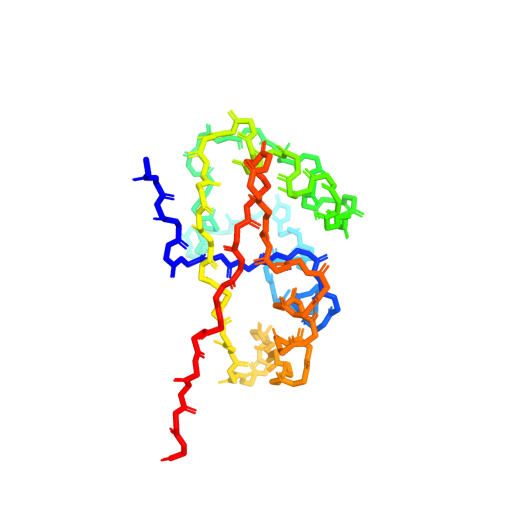 N . SER A 1 98 ? -6.805 0.057 14.252 1.00 74.06 98 SER A N 1
ATOM 751 C CA . SER A 1 98 ? -5.905 -0.032 13.099 1.00 74.06 98 SER A CA 1
ATOM 752 C C . SER A 1 98 ? -6.689 -0.282 11.813 1.00 74.06 98 SER A C 1
ATOM 754 O O . SER A 1 98 ? -7.559 -1.159 11.767 1.00 74.06 98 SER A O 1
ATOM 756 N N . VAL A 1 99 ? -6.339 0.445 10.748 1.00 80.56 99 VAL A N 1
ATOM 757 C CA . VAL A 1 99 ? -7.002 0.335 9.449 1.00 80.56 99 VAL A CA 1
ATOM 758 C C . VAL A 1 99 ? -7.045 -1.105 8.945 1.00 80.56 99 VAL A C 1
ATOM 760 O O . VAL A 1 99 ? -6.039 -1.819 8.888 1.00 80.56 99 VAL A O 1
ATOM 763 N N . ARG A 1 100 ? -8.241 -1.537 8.546 1.00 87.38 100 ARG A N 1
ATOM 764 C CA . ARG A 1 100 ? -8.463 -2.862 7.974 1.00 87.38 100 ARG A CA 1
ATOM 765 C C . ARG A 1 100 ? -8.286 -2.839 6.465 1.00 87.38 100 ARG A C 1
ATOM 767 O O . ARG A 1 100 ? -8.916 -2.044 5.765 1.00 87.38 100 ARG A O 1
ATOM 774 N N . TRP A 1 101 ? -7.525 -3.793 5.943 1.00 87.94 101 TRP A N 1
ATOM 775 C CA . TRP A 1 101 ? -7.336 -3.946 4.504 1.00 87.94 101 TRP A CA 1
ATOM 776 C C . TRP A 1 101 ? -8.322 -4.931 3.881 1.00 87.94 101 TRP A C 1
ATOM 778 O O . TRP A 1 101 ? -8.612 -6.000 4.417 1.00 87.94 101 TRP A O 1
ATOM 788 N N . MET A 1 102 ? -8.820 -4.581 2.696 1.00 87.12 102 MET A N 1
ATOM 789 C CA . MET A 1 102 ? -9.626 -5.458 1.854 1.00 87.12 102 MET A CA 1
ATOM 790 C C . MET A 1 102 ? -9.046 -5.548 0.447 1.00 87.12 102 MET A C 1
ATOM 792 O O . MET A 1 102 ? -8.762 -4.542 -0.200 1.00 87.12 102 MET A O 1
ATOM 796 N N . ALA A 1 103 ? -8.911 -6.771 -0.058 1.00 82.50 103 ALA A N 1
ATOM 797 C CA . ALA A 1 103 ? -8.478 -7.018 -1.424 1.00 82.50 103 ALA A CA 1
ATOM 798 C C . ALA A 1 103 ? -9.651 -6.867 -2.399 1.00 82.50 103 ALA A C 1
ATOM 800 O O . ALA A 1 103 ? -10.646 -7.591 -2.299 1.00 82.50 103 ALA A O 1
ATOM 801 N N . HIS A 1 104 ? -9.511 -6.007 -3.412 1.00 75.38 104 HIS A N 1
ATOM 802 C CA . HIS A 1 104 ? -10.398 -6.068 -4.572 1.00 75.38 104 HIS A CA 1
ATOM 803 C C . HIS A 1 104 ? -9.996 -7.257 -5.454 1.00 75.38 104 HIS A C 1
ATOM 805 O O . HIS A 1 104 ? -9.110 -7.147 -6.305 1.00 75.38 104 HIS A O 1
ATOM 811 N N . ARG A 1 105 ? -10.639 -8.411 -5.244 1.00 60.19 105 ARG A N 1
ATOM 812 C CA . ARG A 1 105 ? -10.480 -9.574 -6.123 1.00 60.19 105 ARG A CA 1
ATOM 813 C C . ARG A 1 105 ? -11.313 -9.355 -7.384 1.00 60.19 105 ARG A C 1
ATOM 815 O O . ARG A 1 105 ? -12.535 -9.278 -7.309 1.00 60.19 105 ARG A O 1
ATOM 822 N N . ARG A 1 106 ? -10.664 -9.302 -8.547 1.00 50.62 106 ARG A N 1
ATOM 823 C CA . ARG A 1 106 ? -11.343 -9.676 -9.791 1.00 50.62 106 ARG A CA 1
ATOM 824 C C . ARG A 1 106 ? -11.280 -11.194 -9.871 1.00 50.62 106 ARG A C 1
ATOM 826 O O . ARG A 1 106 ? -10.186 -11.746 -9.949 1.00 50.62 106 ARG A O 1
ATOM 833 N N . THR A 1 107 ? -12.427 -11.854 -9.769 1.00 45.94 107 THR A N 1
ATOM 834 C CA . THR A 1 107 ? -12.554 -13.242 -10.224 1.00 45.94 107 THR A CA 1
ATOM 835 C C . THR A 1 107 ? -12.146 -13.320 -11.701 1.00 45.94 107 THR A C 1
ATOM 837 O O . THR A 1 107 ? -12.375 -12.336 -12.416 1.00 45.94 107 THR A O 1
ATOM 840 N N . PRO A 1 108 ? -11.485 -14.414 -12.124 1.00 50.09 108 PRO A N 1
ATOM 841 C CA . PRO A 1 108 ? -11.161 -14.639 -13.530 1.00 50.09 108 PRO A CA 1
ATOM 842 C C . PRO A 1 108 ? -12.411 -14.609 -14.414 1.00 50.09 108 PRO A C 1
ATOM 844 O O . PRO A 1 108 ? -13.503 -14.965 -13.910 1.00 50.09 108 PRO A O 1
#